Protein AF-A0A356MNE7-F1 (afdb_monomer_lite)

pLDDT: mean 87.82, std 7.6, range [52.5, 97.94]

Radius of gyration: 15.59 Å; chains: 1; bounding box: 42×25×39 Å

Foldseek 3Di:
DDLCVVPVVVCLVVDQKDAQQQFFIKGWAWDDWDQDPVVRDTDHIDIDIDTDRPRNPCPLSSLVVQCVVVVHDSVVSNVVSNVD

Structure (mmCIF, N/CA/C/O backbone):
data_AF-A0A356MNE7-F1
#
_entry.id   AF-A0A356MNE7-F1
#
loop_
_atom_site.group_PDB
_atom_site.id
_atom_site.type_symbol
_atom_site.label_atom_id
_atom_site.label_alt_id
_atom_site.label_comp_id
_atom_site.label_asym_id
_atom_site.label_entity_id
_atom_site.label_seq_id
_atom_site.pdbx_PDB_ins_code
_atom_site.Cartn_x
_atom_site.Cartn_y
_atom_site.Cartn_z
_atom_site.occupancy
_atom_site.B_iso_or_equiv
_atom_site.auth_seq_id
_atom_site.auth_comp_id
_atom_site.auth_asym_id
_atom_site.auth_atom_id
_atom_site.pdbx_PDB_model_num
ATOM 1 N N . MET A 1 1 ? 4.568 -17.710 -8.521 1.00 52.50 1 MET A N 1
ATOM 2 C CA . MET A 1 1 ? 4.433 -16.737 -7.419 1.00 52.50 1 MET A CA 1
ATOM 3 C C . MET A 1 1 ? 4.207 -15.401 -8.096 1.00 52.50 1 MET A C 1
ATOM 5 O O . MET A 1 1 ? 5.029 -15.070 -8.940 1.00 52.50 1 MET A O 1
ATOM 9 N N . ARG A 1 2 ? 3.056 -14.761 -7.873 1.00 77.25 2 ARG A N 1
ATOM 10 C CA . ARG A 1 2 ? 2.639 -13.565 -8.619 1.00 77.25 2 ARG A CA 1
ATOM 11 C C . ARG A 1 2 ? 3.408 -12.333 -8.125 1.00 77.25 2 ARG A C 1
ATOM 13 O O . ARG A 1 2 ? 3.647 -12.250 -6.920 1.00 77.25 2 ARG A O 1
ATOM 20 N N . ILE A 1 3 ? 3.827 -11.415 -9.004 1.00 77.19 3 ILE A N 1
ATOM 21 C CA . ILE A 1 3 ? 4.563 -10.187 -8.625 1.00 77.19 3 ILE A CA 1
ATOM 22 C C . ILE A 1 3 ? 3.726 -9.401 -7.617 1.00 77.19 3 ILE A C 1
ATOM 24 O O . ILE A 1 3 ? 4.218 -9.025 -6.555 1.00 77.19 3 ILE A O 1
ATOM 28 N N . LEU A 1 4 ? 2.434 -9.238 -7.900 1.00 79.31 4 LEU A N 1
ATOM 29 C CA . LEU A 1 4 ? 1.505 -8.501 -7.045 1.00 79.31 4 LEU A CA 1
ATOM 30 C C . LEU A 1 4 ? 1.480 -9.046 -5.608 1.00 79.31 4 LEU A C 1
ATOM 32 O O . LEU A 1 4 ? 1.639 -8.278 -4.662 1.00 79.31 4 LEU A O 1
ATOM 36 N N . ASP A 1 5 ? 1.385 -10.366 -5.434 1.00 82.19 5 ASP A N 1
ATOM 37 C CA . ASP A 1 5 ? 1.340 -10.994 -4.105 1.00 82.19 5 ASP A CA 1
ATOM 38 C C . ASP A 1 5 ? 2.640 -10.776 -3.312 1.00 82.19 5 ASP A C 1
ATOM 40 O O . ASP A 1 5 ? 2.619 -10.702 -2.083 1.00 82.19 5 ASP A O 1
ATOM 44 N N . HIS A 1 6 ? 3.780 -10.677 -4.004 1.00 84.62 6 HIS A N 1
ATOM 45 C CA . HIS A 1 6 ? 5.082 -10.533 -3.358 1.00 84.62 6 HIS A CA 1
ATOM 46 C C . HIS A 1 6 ? 5.353 -9.104 -2.873 1.00 84.62 6 HIS A C 1
ATOM 48 O O . HIS A 1 6 ? 5.912 -8.931 -1.791 1.00 84.62 6 HIS A O 1
ATOM 54 N N . TYR A 1 7 ? 4.954 -8.091 -3.648 1.00 85.75 7 TYR A N 1
ATOM 55 C CA . TYR A 1 7 ? 5.295 -6.694 -3.355 1.00 85.75 7 TYR A CA 1
ATOM 56 C C . TYR A 1 7 ? 4.163 -5.914 -2.676 1.00 85.75 7 TYR A C 1
ATOM 58 O O . TYR A 1 7 ? 4.446 -5.047 -1.852 1.00 85.75 7 TYR A O 1
ATOM 66 N N . LEU A 1 8 ? 2.885 -6.205 -2.955 1.00 85.19 8 LEU A N 1
ATOM 67 C CA . LEU A 1 8 ? 1.783 -5.388 -2.424 1.00 85.19 8 LEU A CA 1
ATOM 68 C C . LEU A 1 8 ? 1.717 -5.402 -0.895 1.00 85.19 8 LEU A C 1
ATOM 70 O O . LEU A 1 8 ? 1.445 -4.370 -0.289 1.00 85.19 8 LEU A O 1
ATOM 74 N N . HIS A 1 9 ? 2.015 -6.538 -0.261 1.00 84.31 9 HIS A N 1
ATOM 75 C CA . HIS A 1 9 ? 1.961 -6.663 1.196 1.00 84.31 9 HIS A CA 1
ATOM 76 C C . HIS A 1 9 ? 2.894 -5.683 1.915 1.00 84.31 9 HIS A C 1
ATOM 78 O O . HIS A 1 9 ? 2.456 -5.014 2.847 1.00 84.31 9 HIS A O 1
ATOM 84 N N . SER A 1 10 ? 4.160 -5.576 1.498 1.00 85.69 10 SER A N 1
ATOM 85 C CA . SER A 1 10 ? 5.094 -4.622 2.109 1.00 85.69 10 SER A CA 1
ATOM 86 C C . SER A 1 10 ? 4.732 -3.186 1.745 1.00 85.69 10 SER A C 1
ATOM 88 O O . SER A 1 10 ? 4.738 -2.310 2.604 1.00 85.69 10 SER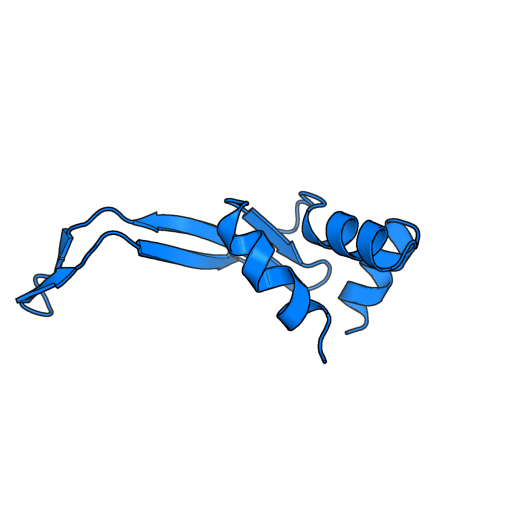 A O 1
ATOM 90 N N . LEU A 1 11 ? 4.328 -2.947 0.496 1.00 86.62 11 LEU A N 1
ATOM 91 C CA . LEU A 1 11 ? 3.982 -1.603 0.042 1.00 86.62 11 LEU A CA 1
ATOM 92 C C . LEU A 1 11 ? 2.757 -1.035 0.774 1.00 86.62 11 LEU A C 1
ATOM 94 O O . LEU A 1 11 ? 2.750 0.141 1.122 1.00 86.62 11 LEU A O 1
ATOM 98 N N . PHE A 1 12 ? 1.761 -1.861 1.101 1.00 87.38 12 PHE A N 1
ATOM 99 C CA . PHE A 1 12 ? 0.607 -1.448 1.908 1.00 87.38 12 PHE A CA 1
ATOM 100 C C . PHE A 1 12 ? 0.927 -1.196 3.380 1.00 87.38 12 PHE A C 1
ATOM 102 O O . PHE A 1 12 ? 0.067 -0.682 4.095 1.00 87.38 12 PHE A O 1
ATOM 109 N N . LEU A 1 13 ? 2.111 -1.568 3.869 1.00 83.75 13 LEU A N 1
ATOM 110 C CA . LEU A 1 13 ? 2.563 -1.205 5.213 1.00 83.75 13 LEU A CA 1
ATOM 111 C C . LEU A 1 13 ? 3.222 0.174 5.200 1.00 83.75 13 LEU A C 1
ATOM 113 O O . LEU A 1 13 ? 2.915 0.999 6.061 1.00 83.75 13 LEU A O 1
ATOM 117 N N . ASP A 1 14 ? 4.023 0.460 4.178 1.00 85.44 14 ASP A N 1
ATOM 118 C CA . ASP A 1 14 ? 4.864 1.659 4.144 1.00 85.44 14 ASP A CA 1
ATOM 119 C C . ASP A 1 14 ? 4.226 2.847 3.405 1.00 85.44 14 ASP A C 1
ATOM 121 O O . ASP A 1 14 ? 4.575 3.996 3.673 1.00 85.44 14 ASP A O 1
ATOM 125 N N . HIS A 1 15 ? 3.249 2.604 2.524 1.00 86.38 15 HIS A N 1
ATOM 126 C CA . HIS A 1 15 ? 2.659 3.634 1.667 1.00 86.38 15 HIS A CA 1
ATOM 127 C C . HIS A 1 15 ? 1.147 3.789 1.872 1.00 86.38 15 HIS A C 1
ATOM 129 O O . HIS A 1 15 ? 0.415 2.821 2.075 1.00 86.38 15 HIS A O 1
ATOM 135 N N . ASP A 1 16 ? 0.669 5.037 1.816 1.00 86.12 16 ASP A N 1
ATOM 136 C CA . ASP A 1 16 ? -0.763 5.374 1.871 1.00 86.12 16 ASP A CA 1
ATOM 137 C C . ASP A 1 16 ? -1.475 5.151 0.529 1.00 86.12 16 ASP A C 1
ATOM 139 O O . ASP A 1 16 ? -2.696 5.027 0.489 1.00 86.12 16 ASP A O 1
ATOM 143 N N . CYS A 1 17 ? -0.727 5.093 -0.572 1.00 87.12 17 CYS A N 1
ATOM 144 C CA . CYS A 1 17 ? -1.232 4.819 -1.910 1.00 87.12 17 CYS A CA 1
ATOM 145 C C . CYS A 1 17 ? -0.240 3.925 -2.656 1.00 87.12 17 CYS A C 1
ATOM 147 O O . CYS A 1 17 ? 0.969 4.096 -2.506 1.00 87.12 17 CYS A O 1
ATOM 149 N N . VAL A 1 18 ? -0.761 2.970 -3.426 1.00 89.50 18 VAL A N 1
ATOM 150 C CA . VAL A 1 18 ? 0.022 2.137 -4.341 1.00 89.50 18 VAL A CA 1
ATOM 151 C C . VAL A 1 18 ? -0.755 1.983 -5.639 1.00 89.50 18 VAL A C 1
ATOM 153 O O . VAL A 1 18 ? -1.841 1.396 -5.646 1.00 89.50 18 VAL A O 1
ATOM 156 N N . VAL A 1 19 ? -0.202 2.477 -6.745 1.00 89.81 19 VAL A N 1
ATOM 157 C CA . VAL A 1 19 ? -0.799 2.306 -8.074 1.00 89.81 19 VAL A CA 1
ATOM 158 C C . VAL A 1 19 ? -0.256 1.062 -8.771 1.00 89.81 19 VAL A C 1
ATOM 160 O O . VAL A 1 19 ? 0.951 0.829 -8.837 1.00 89.81 19 VAL A O 1
ATOM 163 N N . VAL A 1 20 ? -1.178 0.274 -9.317 1.00 89.12 20 VAL A N 1
ATOM 164 C CA . VAL A 1 20 ? -0.925 -0.885 -10.167 1.00 89.12 20 VAL A CA 1
ATOM 165 C C . VAL A 1 20 ? -1.200 -0.482 -11.621 1.00 89.12 20 VAL A C 1
ATOM 167 O O . VAL A 1 20 ? -2.365 -0.285 -11.991 1.00 89.12 20 VAL A O 1
ATOM 170 N N . PRO A 1 21 ? -0.151 -0.330 -12.452 1.00 86.88 21 PRO A N 1
ATOM 171 C CA . PRO A 1 21 ? -0.301 -0.077 -13.882 1.00 86.88 21 PRO A CA 1
ATOM 172 C C . PRO A 1 21 ? -1.280 -1.056 -14.541 1.00 86.88 21 PRO A C 1
ATOM 174 O O . PRO A 1 21 ? -1.295 -2.236 -14.206 1.00 86.88 21 PRO A O 1
ATOM 177 N N . GLY A 1 22 ? -2.139 -0.557 -15.431 1.00 83.81 22 GLY A N 1
ATOM 178 C CA . GLY A 1 22 ? -3.155 -1.366 -16.117 1.00 83.81 22 GLY A CA 1
ATOM 179 C C . GLY A 1 22 ? -4.378 -1.778 -15.281 1.00 83.81 22 GLY A C 1
ATOM 180 O O . GLY A 1 22 ? -5.367 -2.216 -15.865 1.00 83.81 22 GLY A O 1
ATOM 181 N N . LEU A 1 23 ? -4.366 -1.597 -13.952 1.00 87.94 23 LEU A N 1
ATOM 182 C CA . LEU A 1 23 ? -5.462 -2.007 -13.061 1.00 87.94 23 LEU A CA 1
ATOM 183 C C . LEU A 1 23 ? -6.147 -0.823 -12.358 1.00 87.94 23 LEU A C 1
ATOM 185 O O . LEU A 1 23 ? -7.372 -0.731 -12.356 1.00 87.94 23 LEU A O 1
ATOM 189 N N . GLY A 1 24 ? -5.378 0.068 -11.733 1.00 89.25 24 GLY A N 1
ATOM 190 C CA . GLY A 1 24 ? -5.889 1.130 -10.858 1.00 89.25 24 GLY A CA 1
ATOM 191 C C . GLY A 1 24 ? -5.008 1.297 -9.625 1.00 89.25 24 GLY A C 1
ATOM 192 O O . GLY A 1 24 ? -3.850 0.893 -9.637 1.00 89.25 24 GLY A O 1
ATOM 193 N N . GLY A 1 25 ? -5.533 1.850 -8.533 1.00 90.94 25 GLY A N 1
ATOM 194 C CA . GLY A 1 25 ? -4.728 2.097 -7.337 1.00 90.94 25 GLY A CA 1
ATOM 195 C C . GLY A 1 25 ? -5.415 1.743 -6.029 1.00 90.94 25 GLY A C 1
ATOM 196 O O . GLY A 1 25 ? -6.635 1.822 -5.890 1.00 90.94 25 GLY A O 1
ATOM 197 N N . PHE A 1 26 ? -4.600 1.352 -5.058 1.00 91.19 26 PHE A N 1
ATOM 198 C CA . PHE A 1 26 ? -5.010 1.055 -3.696 1.00 91.19 26 PHE A CA 1
ATOM 199 C C . PHE A 1 26 ? -4.697 2.237 -2.790 1.00 91.19 26 PHE A C 1
ATOM 201 O O . PHE A 1 26 ? -3.587 2.760 -2.811 1.00 91.19 26 PHE A O 1
ATOM 208 N N . VAL A 1 27 ? -5.661 2.621 -1.962 1.00 90.50 27 VAL A N 1
ATOM 209 C CA . VAL A 1 27 ? -5.529 3.667 -0.948 1.00 90.50 27 VAL A CA 1
ATOM 210 C C . VAL A 1 27 ? -5.652 3.026 0.426 1.00 90.50 27 VAL A C 1
ATOM 212 O O . VAL A 1 27 ? -6.650 2.372 0.736 1.00 90.50 27 VAL A O 1
ATOM 215 N N . CYS A 1 28 ? -4.635 3.216 1.255 1.00 89.94 28 CYS A N 1
ATOM 216 C CA . CYS A 1 28 ? -4.516 2.627 2.576 1.00 89.94 28 CYS A CA 1
ATOM 217 C C . CYS A 1 28 ? -4.822 3.676 3.650 1.00 89.94 28 CYS A C 1
ATOM 219 O O . CYS A 1 28 ? -3.935 4.377 4.132 1.00 89.94 28 CYS A O 1
ATOM 221 N N . ASN A 1 29 ? -6.079 3.747 4.081 1.00 89.62 29 ASN A N 1
ATOM 222 C CA . ASN A 1 29 ? -6.529 4.711 5.079 1.00 89.62 29 ASN A CA 1
ATOM 223 C C . ASN A 1 29 ? -6.480 4.121 6.485 1.00 89.62 29 ASN A C 1
ATOM 225 O O . ASN A 1 29 ? -7.123 3.112 6.782 1.00 89.62 29 ASN A O 1
ATOM 229 N N . ARG A 1 30 ? -5.779 4.795 7.396 1.00 90.06 30 ARG A N 1
ATOM 230 C CA . ARG A 1 30 ? -5.812 4.440 8.816 1.00 90.06 30 ARG A CA 1
ATOM 231 C C . ARG A 1 30 ? -7.187 4.763 9.404 1.00 90.06 30 ARG A C 1
ATOM 233 O O . ARG A 1 30 ? -7.630 5.906 9.365 1.00 90.06 30 ARG A O 1
ATOM 240 N N . GLN A 1 31 ? -7.829 3.756 9.979 1.00 93.94 31 GLN A N 1
ATOM 241 C CA . GLN A 1 31 ? -9.073 3.882 10.723 1.00 93.94 31 GLN A CA 1
ATOM 242 C C . GLN A 1 31 ? -8.767 3.911 12.226 1.00 93.94 31 GLN A C 1
ATOM 244 O O . GLN A 1 31 ? -8.027 3.051 12.725 1.00 93.94 31 GLN A O 1
ATOM 249 N N . PRO A 1 32 ? -9.269 4.915 12.965 1.00 95.56 32 PRO A N 1
ATOM 250 C CA . PRO A 1 32 ? -9.106 4.964 14.410 1.00 95.56 32 PRO A CA 1
ATOM 251 C C . PRO A 1 32 ? -9.910 3.851 15.088 1.00 95.56 32 PRO A C 1
ATOM 253 O O . PRO A 1 32 ? -10.826 3.277 14.503 1.00 95.56 32 PRO A O 1
ATOM 256 N N . ALA A 1 33 ? -9.577 3.568 16.348 1.00 97.19 33 ALA A N 1
ATOM 257 C CA . ALA A 1 33 ? -10.413 2.707 17.174 1.00 97.19 33 ALA A CA 1
ATOM 258 C C . ALA A 1 33 ? -11.805 3.335 17.317 1.00 97.19 33 ALA A C 1
ATOM 260 O O . ALA A 1 33 ? -11.914 4.535 17.578 1.00 97.19 33 ALA A O 1
ATOM 261 N N . HIS A 1 34 ? -12.851 2.530 17.178 1.00 96.19 34 HIS A N 1
ATOM 262 C CA . HIS A 1 34 ? -14.227 2.990 17.326 1.00 96.19 34 HIS A CA 1
ATOM 263 C C . HIS A 1 34 ? -15.101 1.911 17.962 1.00 96.19 34 HIS A C 1
ATOM 265 O O . HIS A 1 34 ? -14.785 0.719 17.903 1.00 96.19 34 HIS A O 1
ATOM 271 N N . TYR A 1 35 ? -16.231 2.322 18.523 1.00 97.25 35 TYR A N 1
ATOM 272 C CA . TYR A 1 35 ? -17.305 1.397 18.853 1.00 97.25 35 TYR A CA 1
ATOM 273 C C . TYR A 1 35 ? -18.181 1.189 17.615 1.00 97.25 35 TYR A C 1
ATOM 275 O O . TYR A 1 35 ? -18.690 2.157 17.055 1.00 97.25 35 TYR A O 1
ATOM 283 N N . ASP A 1 36 ? -18.312 -0.058 17.173 1.00 95.62 36 ASP A N 1
ATOM 284 C CA . ASP A 1 36 ? -19.222 -0.439 16.096 1.00 95.62 36 ASP A CA 1
ATOM 285 C C . ASP A 1 36 ? -20.598 -0.720 16.708 1.00 95.62 36 ASP A C 1
ATOM 287 O O . ASP A 1 36 ? -20.803 -1.747 17.360 1.00 95.62 36 ASP A O 1
ATOM 291 N N . GLU A 1 37 ? -21.540 0.207 16.520 1.00 95.88 37 GLU A N 1
ATOM 292 C CA . GLU A 1 37 ? -22.900 0.091 17.061 1.00 95.88 37 GLU A CA 1
ATOM 293 C C . GLU A 1 37 ? -23.669 -1.101 16.479 1.00 95.88 37 GLU A C 1
ATOM 295 O O . GLU A 1 37 ? -24.460 -1.722 17.188 1.00 95.88 37 GLU A O 1
ATOM 300 N N . GLY A 1 38 ? -23.425 -1.451 15.211 1.00 96.31 38 GLY A N 1
ATOM 301 C CA . GLY A 1 38 ? -24.116 -2.548 14.534 1.00 96.31 38 GLY A CA 1
ATOM 302 C C . GLY A 1 38 ? -23.679 -3.918 15.046 1.00 96.31 38 GLY A C 1
ATOM 303 O O . GLY A 1 38 ? -24.488 -4.842 15.118 1.00 96.31 38 GLY A O 1
ATOM 304 N N . ARG A 1 39 ? -22.406 -4.042 15.433 1.00 95.62 39 ARG A N 1
ATOM 305 C CA . ARG A 1 39 ? -21.829 -5.272 16.002 1.00 95.62 39 ARG A CA 1
ATOM 306 C C . ARG A 1 39 ? -21.820 -5.273 17.532 1.00 95.62 39 ARG A C 1
ATOM 308 O O . ARG A 1 39 ? -21.574 -6.311 18.130 1.00 95.62 39 ARG A O 1
ATOM 315 N 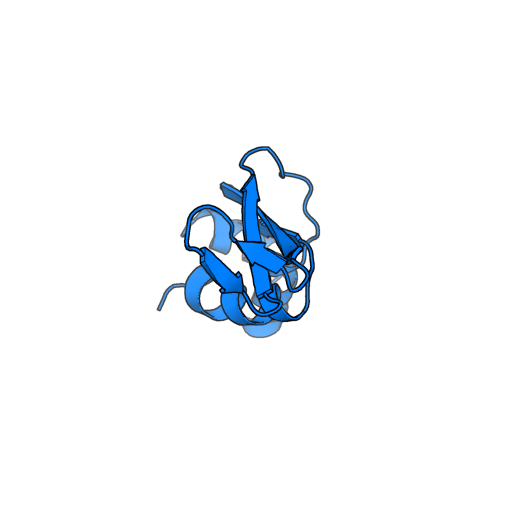N . GLN A 1 40 ? -22.113 -4.131 18.154 1.00 96.94 40 GLN A N 1
ATOM 316 C CA . GLN A 1 40 ? -21.991 -3.878 19.591 1.00 96.94 40 GLN A CA 1
ATOM 317 C C . GLN A 1 40 ? -20.588 -4.166 20.156 1.00 96.94 40 GLN A C 1
ATOM 319 O O . GLN A 1 40 ? -20.439 -4.568 21.311 1.00 96.94 40 GLN A O 1
ATOM 324 N N . GLU A 1 41 ? -19.545 -3.924 19.361 1.00 97.94 41 GLU A N 1
ATOM 325 C CA . GLU A 1 41 ? -18.165 -4.313 19.666 1.00 97.94 41 GLU A CA 1
ATOM 326 C C . GLU A 1 41 ? -17.192 -3.131 19.576 1.00 97.94 41 GLU A C 1
ATOM 328 O O . GLU A 1 41 ? -17.343 -2.213 18.768 1.00 97.94 41 GLU A O 1
ATOM 333 N N . LEU A 1 42 ? -16.133 -3.173 20.389 1.00 97.44 42 LEU A N 1
ATOM 334 C CA . LEU A 1 42 ? -15.002 -2.257 20.255 1.00 97.44 42 LEU A CA 1
ATOM 335 C C . LEU A 1 42 ? -14.064 -2.765 19.160 1.00 97.44 42 LEU A C 1
ATOM 337 O O . LEU A 1 42 ? -13.467 -3.833 19.287 1.00 97.44 42 LEU A O 1
ATOM 341 N N . THR A 1 43 ? -13.900 -1.972 18.104 1.00 96.44 43 THR A N 1
ATOM 342 C CA . THR A 1 43 ? -12.968 -2.274 17.015 1.00 96.44 43 THR A CA 1
ATOM 343 C C . THR A 1 43 ? -11.631 -1.575 17.280 1.00 96.44 43 THR A C 1
ATOM 345 O O . THR A 1 43 ? -11.613 -0.357 17.495 1.00 96.44 43 THR A O 1
ATOM 348 N N . PRO A 1 44 ? -10.503 -2.309 17.283 1.00 96.88 44 PRO A N 1
ATOM 349 C CA . PRO A 1 44 ? -9.176 -1.715 17.425 1.00 96.88 44 PRO A CA 1
ATOM 350 C C . PRO A 1 44 ? -8.833 -0.842 16.206 1.00 96.88 44 PRO A C 1
ATOM 352 O O . PRO A 1 44 ? -9.473 -0.976 15.167 1.00 96.88 44 PRO A O 1
ATOM 355 N N . PRO A 1 45 ? -7.819 0.037 16.282 1.00 95.25 45 PRO A N 1
ATOM 356 C CA . PRO A 1 45 ? -7.388 0.783 15.106 1.00 95.25 45 PRO A CA 1
ATOM 357 C C . PRO A 1 45 ? -6.844 -0.182 14.045 1.00 95.25 45 PRO A C 1
ATOM 359 O O . PRO A 1 45 ? -6.096 -1.107 14.363 1.00 95.25 45 PRO A O 1
ATOM 362 N N . TYR A 1 46 ? -7.189 0.055 12.785 1.00 92.00 46 TYR A N 1
ATOM 363 C CA . TYR A 1 46 ? -6.774 -0.780 11.657 1.00 92.00 46 TYR A CA 1
ATOM 364 C C . TYR A 1 46 ? -6.448 0.080 10.436 1.00 92.00 46 TYR A C 1
ATOM 366 O O . TYR A 1 46 ? -6.652 1.294 10.439 1.00 92.00 46 TYR A O 1
ATOM 374 N N . ARG A 1 47 ? -5.907 -0.531 9.380 1.00 88.81 47 ARG A N 1
ATOM 375 C CA . ARG A 1 47 ? -5.712 0.134 8.087 1.00 88.81 47 ARG A CA 1
ATOM 376 C C . ARG A 1 47 ? -6.684 -0.472 7.086 1.00 88.81 47 ARG A C 1
ATOM 378 O O . ARG A 1 47 ? -6.640 -1.671 6.833 1.00 88.81 47 ARG A O 1
ATOM 385 N N . ALA A 1 48 ? -7.590 0.348 6.570 1.00 90.31 48 ALA A N 1
ATOM 386 C CA . ALA A 1 48 ? -8.506 -0.035 5.510 1.00 90.31 48 ALA A CA 1
ATOM 387 C C . ALA A 1 48 ? -7.799 0.124 4.164 1.00 90.31 48 ALA A C 1
ATOM 389 O O . ALA A 1 48 ? -7.235 1.183 3.891 1.00 90.31 48 ALA A O 1
ATOM 390 N N . VAL A 1 49 ? -7.850 -0.909 3.327 1.00 90.50 49 VAL A N 1
ATOM 391 C CA . VAL A 1 49 ? -7.330 -0.870 1.958 1.00 90.50 49 VAL A CA 1
ATOM 392 C C . VAL A 1 49 ? -8.517 -0.762 1.010 1.00 90.50 49 VAL A C 1
ATOM 394 O O . VAL A 1 49 ? -9.389 -1.629 0.992 1.00 90.50 49 VAL A O 1
ATOM 397 N N . LEU A 1 50 ? -8.570 0.327 0.253 1.00 91.50 50 LEU A N 1
ATOM 398 C CA . LEU A 1 50 ? -9.638 0.644 -0.688 1.00 91.50 50 LEU A CA 1
ATOM 399 C C . LEU A 1 50 ? -9.070 0.614 -2.100 1.00 91.50 50 LEU A C 1
ATOM 401 O O . LEU A 1 50 ? -8.035 1.221 -2.355 1.00 91.50 50 LEU A O 1
ATOM 405 N N . PHE A 1 51 ? -9.750 -0.055 -3.022 1.00 91.69 51 PHE A N 1
ATOM 406 C CA . PHE A 1 51 ? -9.363 -0.050 -4.428 1.00 91.69 51 PHE A CA 1
ATOM 407 C C . PHE A 1 51 ? -10.138 1.020 -5.202 1.00 91.69 51 PHE A C 1
ATOM 409 O O . PHE A 1 51 ? -11.350 1.165 -5.035 1.00 91.69 51 PHE A O 1
ATOM 416 N N . ASN A 1 52 ? -9.436 1.751 -6.064 1.00 89.31 52 ASN A N 1
ATOM 417 C CA . ASN A 1 52 ? -10.002 2.730 -6.975 1.00 89.31 52 ASN A CA 1
ATOM 418 C C . ASN A 1 52 ? -9.401 2.556 -8.378 1.00 89.31 52 ASN A C 1
ATOM 420 O O . ASN A 1 52 ? -8.258 2.936 -8.631 1.00 89.31 52 ASN A O 1
ATOM 424 N N . GLU A 1 53 ? -10.206 2.046 -9.309 1.00 88.31 53 GLU A N 1
ATOM 425 C CA . GLU A 1 53 ? -9.844 1.863 -10.724 1.00 88.31 53 GLU A CA 1
ATOM 426 C C . GLU A 1 53 ? -9.444 3.175 -11.425 1.00 88.31 53 GLU A C 1
ATOM 428 O O . GLU A 1 53 ? -8.654 3.177 -12.362 1.00 88.31 53 GLU A O 1
ATOM 433 N N . ARG A 1 54 ? -9.956 4.322 -10.955 1.00 85.94 54 ARG A N 1
ATOM 434 C CA . ARG A 1 54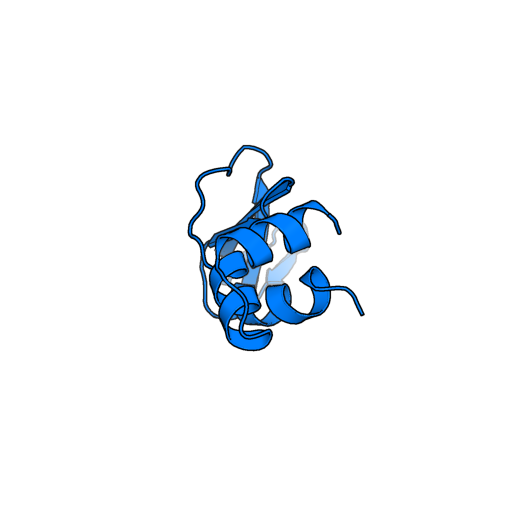 ? -9.666 5.643 -11.538 1.00 85.94 54 ARG A CA 1
ATOM 435 C C . ARG A 1 54 ? -8.363 6.241 -11.024 1.00 85.94 54 ARG A C 1
ATOM 437 O O . ARG A 1 54 ? -7.974 7.321 -11.467 1.00 85.94 54 ARG A O 1
ATOM 444 N N . LEU A 1 55 ? -7.704 5.588 -10.070 1.00 81.00 55 LEU A N 1
ATOM 445 C CA . LEU A 1 55 ? -6.429 6.038 -9.533 1.00 81.00 55 LEU A CA 1
ATOM 446 C C . LEU A 1 55 ? -5.296 5.562 -10.447 1.00 81.00 55 LEU A C 1
ATOM 448 O O . LEU A 1 55 ? -4.609 4.589 -10.166 1.00 81.00 55 LEU A O 1
ATOM 452 N N . ILE A 1 56 ? -5.153 6.262 -11.572 1.00 69.81 56 ILE A N 1
ATOM 453 C CA . ILE A 1 56 ? -4.185 5.963 -12.643 1.00 69.81 56 ILE A CA 1
ATOM 454 C C . ILE A 1 56 ? -2.921 6.827 -12.547 1.00 69.81 56 ILE A C 1
ATOM 456 O O . ILE A 1 56 ? -1.986 6.662 -13.326 1.00 69.81 56 ILE A O 1
ATOM 460 N N . HIS A 1 57 ? -2.882 7.784 -11.616 1.00 66.69 57 HIS A N 1
ATOM 461 C CA . HIS A 1 57 ? -1.708 8.626 -11.413 1.00 66.69 57 HIS A CA 1
ATOM 462 C C . HIS A 1 57 ? -0.582 7.800 -10.799 1.00 66.69 57 HIS A C 1
ATOM 464 O O . HIS A 1 57 ? -0.581 7.563 -9.599 1.00 66.69 57 HIS A O 1
ATOM 470 N N . HIS A 1 58 ? 0.366 7.383 -11.638 1.00 64.12 58 HIS A N 1
ATOM 471 C CA . HIS A 1 58 ? 1.543 6.617 -11.247 1.00 64.12 58 HIS A CA 1
ATOM 472 C C . HIS A 1 58 ? 2.320 7.318 -10.121 1.00 64.12 58 HIS A C 1
ATOM 474 O O . HIS A 1 58 ? 3.111 8.226 -10.369 1.00 64.12 58 HIS A O 1
ATOM 480 N N . ASP A 1 59 ? 2.128 6.859 -8.886 1.00 72.06 59 ASP A N 1
ATOM 481 C CA . ASP A 1 59 ? 3.020 7.160 -7.761 1.00 72.06 59 ASP A CA 1
ATOM 482 C C . ASP A 1 59 ? 4.391 6.477 -7.928 1.00 72.06 59 ASP A C 1
ATOM 484 O O . ASP A 1 59 ? 5.353 6.820 -7.245 1.00 72.06 59 ASP A O 1
ATOM 488 N N . GLY A 1 60 ? 4.488 5.532 -8.871 1.00 81.44 60 GLY A N 1
ATOM 489 C CA . GLY A 1 60 ? 5.714 4.840 -9.256 1.00 81.44 60 GLY A CA 1
ATOM 490 C C . GLY A 1 60 ? 6.191 3.820 -8.226 1.00 81.44 60 GLY A C 1
ATOM 491 O O . GLY A 1 60 ? 7.199 3.164 -8.464 1.00 81.44 60 GLY A O 1
ATOM 492 N N . VAL A 1 61 ? 5.465 3.644 -7.120 1.00 88.19 61 VAL A N 1
ATOM 493 C CA . VAL A 1 61 ? 5.908 2.877 -5.950 1.00 88.19 61 VAL A CA 1
ATOM 494 C C . VAL A 1 61 ? 6.102 1.401 -6.299 1.00 88.19 61 VAL A C 1
ATOM 496 O O . VAL A 1 61 ? 7.179 0.841 -6.083 1.00 88.19 61 VAL A O 1
ATOM 499 N N . LEU A 1 62 ? 5.089 0.773 -6.905 1.00 88.19 62 LEU A N 1
ATOM 500 C CA . LEU A 1 62 ? 5.158 -0.640 -7.283 1.00 88.19 62 LEU A CA 1
ATOM 501 C C . LEU A 1 62 ? 6.187 -0.884 -8.395 1.00 88.19 62 LEU A C 1
ATOM 503 O O . LEU A 1 62 ? 7.027 -1.774 -8.278 1.00 88.19 62 LEU A O 1
ATOM 507 N N . ALA A 1 63 ? 6.156 -0.071 -9.452 1.00 89.81 63 ALA A N 1
ATOM 508 C CA . ALA A 1 63 ? 7.076 -0.200 -10.580 1.00 89.81 63 ALA A CA 1
ATOM 509 C C . ALA A 1 63 ? 8.544 -0.000 -10.158 1.00 89.81 63 ALA A C 1
ATOM 511 O O . ALA A 1 63 ? 9.421 -0.731 -10.614 1.00 89.81 63 ALA A O 1
ATOM 512 N N . GLN A 1 64 ? 8.819 0.921 -9.229 1.00 89.69 64 GLN A N 1
ATOM 513 C CA . GLN A 1 64 ? 10.155 1.126 -8.672 1.00 89.69 64 GLN A CA 1
ATOM 514 C C . GLN A 1 64 ? 10.605 -0.054 -7.802 1.00 89.69 64 GLN A C 1
ATOM 516 O O . GLN A 1 64 ? 11.744 -0.501 -7.935 1.00 89.69 64 GLN A O 1
ATOM 521 N N . ALA A 1 65 ? 9.724 -0.597 -6.956 1.00 89.19 65 ALA A N 1
ATOM 522 C CA . ALA A 1 65 ? 10.031 -1.772 -6.140 1.00 89.19 65 ALA A CA 1
ATOM 523 C C . ALA A 1 65 ? 10.384 -2.995 -7.005 1.00 89.19 65 ALA A C 1
ATOM 525 O O . ALA A 1 65 ? 11.372 -3.682 -6.737 1.00 89.19 65 ALA A O 1
ATOM 526 N N . VAL A 1 66 ? 9.627 -3.228 -8.082 1.00 89.56 66 VAL A N 1
ATOM 527 C CA . VAL A 1 66 ? 9.888 -4.311 -9.043 1.00 89.56 66 VAL A CA 1
ATOM 528 C C . VAL A 1 66 ? 11.177 -4.057 -9.830 1.00 89.56 66 VAL A C 1
ATOM 530 O O . VAL A 1 66 ? 12.007 -4.960 -9.938 1.00 89.56 66 VAL A O 1
ATOM 533 N N . SER A 1 67 ? 11.387 -2.829 -10.315 1.00 92.06 67 SER A N 1
ATOM 534 C CA . SER A 1 67 ? 12.605 -2.426 -11.031 1.00 92.06 67 SER A CA 1
ATOM 535 C C . SER A 1 67 ? 13.865 -2.683 -10.203 1.00 92.06 67 SER A C 1
ATOM 537 O O . SER A 1 67 ? 14.802 -3.312 -10.695 1.00 92.06 67 SER A O 1
ATOM 539 N N . LEU A 1 68 ? 13.866 -2.287 -8.926 1.00 89.56 68 LEU A N 1
ATOM 540 C CA . LEU A 1 68 ? 14.988 -2.512 -8.012 1.00 89.56 68 LEU A CA 1
ATOM 541 C C . LEU A 1 68 ? 15.190 -3.995 -7.691 1.00 89.56 68 LEU A C 1
ATOM 543 O O . LEU A 1 68 ? 16.320 -4.476 -7.699 1.00 89.56 68 LEU A O 1
ATOM 547 N N . ALA A 1 69 ? 14.111 -4.733 -7.422 1.00 88.88 69 ALA A N 1
ATOM 548 C CA . ALA A 1 69 ? 14.213 -6.134 -7.028 1.00 88.88 69 ALA A CA 1
ATOM 549 C C . ALA A 1 69 ? 14.659 -7.054 -8.175 1.00 88.88 69 ALA A C 1
ATOM 551 O O . ALA A 1 69 ? 15.349 -8.043 -7.931 1.00 88.88 69 ALA A O 1
ATOM 552 N N . LYS A 1 70 ? 14.283 -6.734 -9.419 1.00 88.81 70 LYS A N 1
ATOM 553 C CA . LYS A 1 70 ? 14.661 -7.502 -10.616 1.00 88.81 70 LYS A CA 1
ATOM 554 C C . LYS A 1 70 ? 15.833 -6.907 -11.394 1.00 88.81 70 LYS A C 1
ATOM 556 O O . LYS A 1 70 ? 16.303 -7.537 -12.337 1.00 88.81 70 LYS A O 1
ATOM 561 N N . ASN A 1 71 ? 16.324 -5.735 -10.990 1.00 91.75 71 ASN A N 1
ATOM 562 C CA . ASN A 1 71 ? 17.381 -4.988 -11.671 1.00 91.75 71 ASN A CA 1
ATOM 563 C C . ASN A 1 71 ? 17.070 -4.733 -13.162 1.00 91.75 71 ASN A C 1
ATOM 565 O O . ASN A 1 71 ? 17.918 -4.921 -14.034 1.00 91.75 71 ASN A O 1
ATOM 569 N N . ILE A 1 72 ? 15.829 -4.329 -13.430 1.00 93.31 72 ILE A N 1
ATOM 570 C CA . ILE A 1 72 ? 15.310 -3.969 -14.758 1.00 93.31 72 ILE A CA 1
ATOM 571 C C . ILE A 1 72 ? 14.978 -2.479 -14.798 1.00 93.31 72 ILE A C 1
ATOM 573 O O . ILE A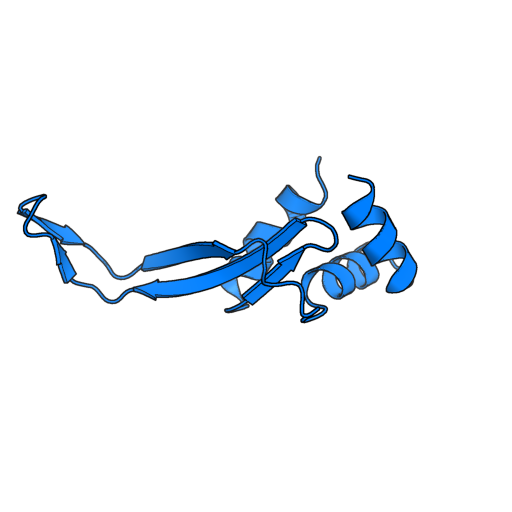 1 72 ? 14.877 -1.826 -13.757 1.00 93.31 72 ILE A O 1
ATOM 577 N N . THR A 1 73 ? 14.796 -1.917 -15.987 1.00 93.44 73 THR A N 1
ATOM 578 C CA . THR A 1 73 ? 14.378 -0.516 -16.123 1.00 93.44 73 THR A CA 1
ATOM 579 C C . THR A 1 73 ? 12.950 -0.306 -15.611 1.00 93.44 73 THR A C 1
ATOM 581 O O . THR A 1 73 ? 12.148 -1.237 -15.537 1.00 93.44 73 THR A O 1
ATOM 584 N N . PHE A 1 74 ? 12.614 0.937 -15.258 1.00 89.50 74 PHE A N 1
ATOM 585 C CA . PHE A 1 74 ? 11.263 1.289 -14.813 1.00 89.50 74 PHE A CA 1
ATOM 586 C C . PHE A 1 74 ? 10.200 0.914 -15.857 1.00 89.50 74 PHE A C 1
ATOM 588 O O . PHE A 1 74 ? 9.194 0.301 -15.513 1.00 89.50 74 PHE A O 1
ATOM 595 N N . ASP A 1 75 ? 10.454 1.206 -17.135 1.00 90.31 75 ASP A N 1
ATOM 596 C CA . ASP A 1 75 ? 9.533 0.883 -18.231 1.00 90.31 75 ASP A CA 1
ATOM 597 C C . ASP A 1 75 ? 9.347 -0.629 -18.415 1.00 90.31 75 ASP A C 1
ATOM 599 O O . ASP A 1 75 ? 8.249 -1.088 -18.729 1.00 90.31 75 ASP A O 1
ATOM 603 N N . GLU A 1 76 ? 10.405 -1.422 -18.219 1.00 90.44 76 GLU A N 1
ATOM 604 C CA . GLU A 1 76 ? 10.309 -2.885 -18.232 1.00 90.44 76 GLU A CA 1
ATOM 605 C C . GLU A 1 76 ? 9.485 -3.398 -17.051 1.00 90.44 76 GLU A C 1
ATOM 607 O O . GLU A 1 76 ? 8.641 -4.270 -17.243 1.00 90.44 76 GLU A O 1
ATOM 612 N N . ALA A 1 77 ? 9.666 -2.821 -15.859 1.00 90.12 77 ALA A N 1
ATOM 613 C CA . ALA A 1 77 ? 8.881 -3.176 -14.683 1.00 90.12 77 ALA A CA 1
ATOM 614 C C . ALA A 1 77 ? 7.392 -2.853 -14.868 1.00 90.12 77 ALA A C 1
ATOM 616 O O . ALA A 1 77 ? 6.549 -3.687 -14.551 1.00 90.12 77 ALA A O 1
ATOM 617 N N . VAL A 1 78 ? 7.060 -1.681 -15.425 1.00 89.31 78 VAL A N 1
ATOM 618 C CA . VAL A 1 78 ? 5.671 -1.310 -15.744 1.00 89.31 78 VAL A CA 1
ATOM 619 C C . VAL A 1 78 ? 5.051 -2.319 -16.707 1.00 89.31 78 VAL A C 1
ATOM 621 O O . VAL A 1 78 ? 3.976 -2.838 -16.421 1.00 89.31 78 VAL A O 1
ATOM 624 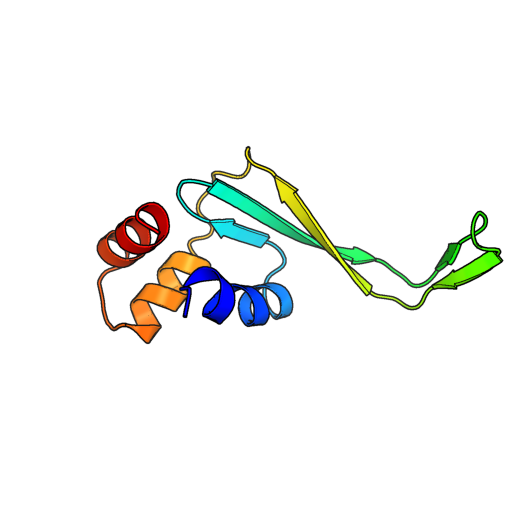N N . LYS A 1 79 ? 5.743 -2.651 -17.804 1.00 89.31 79 LYS A N 1
ATOM 625 C CA . LYS A 1 79 ? 5.251 -3.638 -18.777 1.00 89.31 79 LYS A CA 1
ATOM 626 C C . LYS A 1 79 ? 5.043 -5.010 -18.153 1.00 89.31 79 LYS A C 1
ATOM 628 O O . LYS A 1 79 ? 4.057 -5.664 -18.459 1.00 89.31 79 LYS A O 1
ATOM 633 N N . GLU A 1 80 ? 5.969 -5.456 -17.309 1.00 88.69 80 GLU A N 1
ATOM 634 C CA . GLU A 1 80 ? 5.861 -6.758 -16.655 1.00 88.69 80 GLU A CA 1
ATOM 635 C C . GLU A 1 80 ? 4.667 -6.812 -15.694 1.00 88.69 80 GLU A C 1
ATOM 637 O O . GLU A 1 80 ? 3.980 -7.824 -15.655 1.00 88.69 80 GLU A O 1
ATOM 642 N N . ILE A 1 81 ? 4.381 -5.715 -14.983 1.00 87.81 81 ILE A N 1
ATOM 643 C CA . ILE A 1 81 ? 3.200 -5.607 -14.115 1.00 87.81 81 ILE A CA 1
ATOM 644 C C . ILE A 1 81 ? 1.899 -5.586 -14.933 1.00 87.81 81 ILE A C 1
ATOM 646 O O . ILE A 1 81 ? 0.925 -6.194 -14.514 1.00 87.81 81 ILE A O 1
ATOM 650 N N . GLU A 1 82 ? 1.867 -4.909 -16.086 1.00 85.88 82 GLU A N 1
ATOM 651 C CA . GLU A 1 82 ? 0.680 -4.869 -16.962 1.00 85.88 82 GLU A CA 1
ATOM 652 C C . GLU A 1 82 ? 0.407 -6.195 -17.690 1.00 85.88 82 GLU A C 1
ATOM 654 O O . GLU A 1 82 ? -0.725 -6.454 -18.096 1.00 85.88 82 GLU A O 1
ATOM 659 N N . LEU A 1 83 ? 1.447 -7.004 -17.915 1.00 84.00 83 LEU A N 1
ATOM 660 C CA . LEU A 1 83 ? 1.366 -8.292 -18.613 1.00 84.00 83 LEU A CA 1
ATOM 661 C C . LEU A 1 83 ? 0.917 -9.449 -17.712 1.00 84.00 83 LEU A C 1
ATOM 663 O O . LEU A 1 83 ? 0.589 -10.518 -18.235 1.00 84.00 83 LEU A O 1
ATOM 667 N N . GLU A 1 84 ? 0.954 -9.263 -16.396 1.00 75.56 84 GLU A N 1
ATOM 668 C CA . GLU A 1 84 ? 0.576 -10.269 -15.401 1.00 75.56 84 GLU A CA 1
ATOM 669 C C . GLU A 1 84 ? -0.919 -10.237 -15.055 1.00 75.56 84 GLU A C 1
ATOM 671 O O . GLU A 1 84 ? -1.507 -11.343 -14.963 1.00 75.56 84 GLU A O 1
#

Secondary structure (DSSP, 8-state):
--HHHHHHHHHHHH-SEEEETTTEEEEEEEEPPEEETTTTEEEPPEEEEEEETT--S---HHHHHHHHHHT--HHHHHHHHHH-

Sequence (84 aa):
MRILDHYLHSLFLDHDCVVVPGLGGFVCNRQPAHYDEGRQEL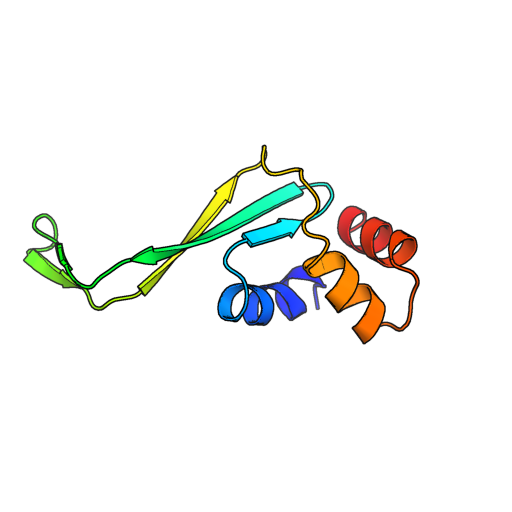TPPYRAVLFNERLIHHDGVLAQAVSLAKNITFDEAVKEIELE